Protein AF-A0A9E0PX87-F1 (afdb_monomer_lite)

pLDDT: mean 94.99, std 4.52, range [68.5, 98.62]

Radius of gyration: 16.4 Å; chains: 1; bounding box: 40×38×40 Å

Foldseek 3Di:
DAALVNLLVVLLVLLVCLLVVVDFLQRLLVVLLVLVPDDSNLLSNLVNQLQDPRDDDDSSLNSNLNSLVVVVVNSLVSLLLLLLVLLLQLVVCVVVVNVVSNVSSVSSNVRSLVSLLVNLDPVSLVVLV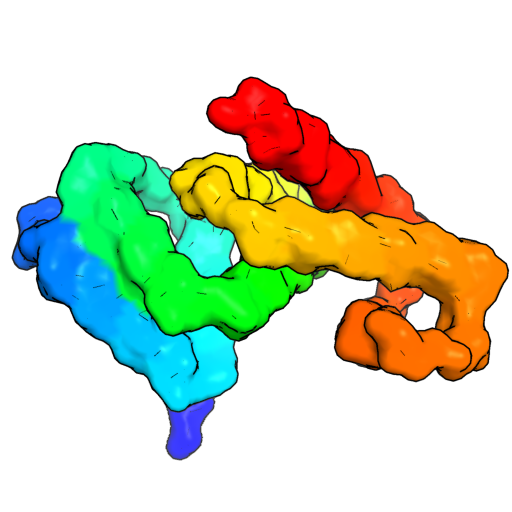LLLVLLVVCQVPLPDCDPSNNVNSCSCVVVVDDNVSSVRSNVSSVVSNVSSVVD

Structure (mmCIF, N/CA/C/O backbone):
data_AF-A0A9E0PX87-F1
#
_entry.id   AF-A0A9E0PX87-F1
#
loop_
_atom_site.group_PDB
_atom_site.id
_atom_site.type_symbol
_atom_site.label_atom_id
_atom_site.label_alt_id
_atom_site.label_comp_id
_atom_site.label_asym_id
_atom_site.label_entity_id
_atom_site.label_seq_id
_atom_site.pdbx_PDB_ins_code
_atom_site.Cartn_x
_atom_site.Cartn_y
_atom_site.Cartn_z
_atom_site.occupancy
_atom_site.B_iso_or_equiv
_atom_site.auth_seq_id
_atom_site.auth_comp_id
_atom_site.auth_asym_id
_atom_site.auth_atom_id
_atom_site.pdbx_PDB_model_num
ATOM 1 N N . MET A 1 1 ? 13.553 0.176 20.383 1.00 68.50 1 MET A N 1
ATOM 2 C CA . MET A 1 1 ? 13.206 0.405 18.966 1.00 68.50 1 MET A CA 1
ATOM 3 C C . MET A 1 1 ? 12.314 -0.745 18.543 1.00 68.50 1 MET A C 1
ATOM 5 O O . MET A 1 1 ? 12.717 -1.882 18.751 1.00 68.50 1 MET A O 1
ATOM 9 N N . GLN A 1 2 ? 11.100 -0.463 18.076 1.00 84.44 2 GLN A N 1
ATOM 10 C CA . GLN A 1 2 ? 10.171 -1.491 17.603 1.00 84.44 2 GLN A CA 1
ATOM 11 C C . GLN A 1 2 ? 10.703 -2.099 16.296 1.00 84.44 2 GLN A C 1
ATOM 13 O O . GLN A 1 2 ? 11.213 -1.361 15.453 1.00 84.44 2 GLN A O 1
ATOM 18 N N . SER A 1 3 ? 10.629 -3.422 16.129 1.00 94.00 3 SER A N 1
ATOM 19 C CA . SER A 1 3 ? 10.952 -4.069 14.851 1.00 94.00 3 SER A CA 1
ATOM 20 C C . SER A 1 3 ? 9.754 -4.056 13.901 1.00 94.00 3 SER A C 1
ATOM 22 O O . SER A 1 3 ? 8.605 -3.961 14.334 1.00 94.00 3 SER A O 1
ATOM 24 N N . ILE A 1 4 ? 10.001 -4.215 12.598 1.00 93.88 4 ILE A N 1
ATOM 25 C CA . ILE A 1 4 ? 8.906 -4.302 11.624 1.00 93.88 4 ILE A CA 1
ATOM 26 C C . ILE A 1 4 ? 8.009 -5.522 11.887 1.00 93.88 4 ILE A C 1
ATOM 28 O O . ILE A 1 4 ? 6.794 -5.425 11.772 1.00 93.88 4 ILE A O 1
ATOM 32 N N . GLN A 1 5 ? 8.577 -6.649 12.328 1.00 95.12 5 GLN A N 1
ATOM 33 C CA . GLN A 1 5 ? 7.810 -7.846 12.684 1.00 95.12 5 GLN A CA 1
ATOM 34 C C . GLN A 1 5 ? 6.915 -7.606 13.907 1.00 95.12 5 GLN A C 1
ATOM 36 O O . GLN A 1 5 ? 5.775 -8.066 13.934 1.00 95.12 5 GLN A O 1
ATOM 41 N N . GLN A 1 6 ? 7.406 -6.859 14.903 1.00 95.25 6 GLN A N 1
ATOM 42 C CA . GLN A 1 6 ? 6.597 -6.453 16.055 1.00 95.25 6 GLN A CA 1
ATOM 43 C C . GLN A 1 6 ? 5.448 -5.537 15.622 1.00 95.25 6 GLN A C 1
ATOM 45 O O . GLN A 1 6 ? 4.308 -5.781 16.009 1.00 95.25 6 GLN A O 1
ATOM 50 N N . ALA A 1 7 ? 5.725 -4.552 14.762 1.00 97.06 7 ALA A N 1
ATOM 51 C CA . ALA A 1 7 ? 4.711 -3.647 14.227 1.00 97.06 7 ALA A CA 1
ATOM 52 C C . ALA A 1 7 ? 3.621 -4.382 13.430 1.00 97.06 7 ALA A C 1
ATOM 54 O O . ALA A 1 7 ? 2.435 -4.109 13.615 1.00 97.06 7 ALA A O 1
ATOM 55 N N . ILE A 1 8 ? 3.997 -5.355 12.592 1.00 97.19 8 ILE A N 1
ATOM 56 C CA . ILE A 1 8 ? 3.041 -6.205 11.865 1.00 97.19 8 ILE A CA 1
ATOM 57 C C . ILE A 1 8 ? 2.190 -7.015 12.851 1.00 97.19 8 ILE A C 1
ATOM 59 O O . ILE A 1 8 ? 0.969 -7.036 12.731 1.00 97.19 8 ILE A O 1
ATOM 63 N N . SER A 1 9 ? 2.804 -7.641 13.860 1.00 96.81 9 SER A N 1
ATOM 64 C CA . SER A 1 9 ? 2.075 -8.454 14.844 1.00 96.81 9 SER A CA 1
ATOM 65 C C . SER A 1 9 ? 1.095 -7.635 15.695 1.00 96.81 9 SER A C 1
ATOM 67 O O . SER A 1 9 ? -0.006 -8.094 15.999 1.00 96.81 9 SER A O 1
ATOM 69 N N . GLU A 1 10 ? 1.467 -6.418 16.089 1.00 96.56 10 GLU A N 1
ATOM 70 C CA . GLU A 1 10 ? 0.561 -5.476 16.759 1.00 96.56 10 GLU A CA 1
ATOM 71 C C . GLU A 1 10 ? -0.590 -5.051 15.846 1.00 96.56 10 GLU A C 1
ATOM 73 O O . GLU A 1 10 ? -1.747 -5.080 16.260 1.00 96.56 10 GLU A O 1
ATOM 78 N N . SER A 1 11 ? -0.285 -4.754 14.586 1.00 97.69 11 SER A N 1
ATOM 79 C CA . SER A 1 11 ? -1.278 -4.357 13.588 1.00 97.69 11 SER A CA 1
ATOM 80 C C . SER A 1 11 ? -2.289 -5.463 13.294 1.00 97.69 11 SER A C 1
ATOM 82 O O . SER A 1 11 ? -3.485 -5.200 13.238 1.00 97.69 11 SER A O 1
ATOM 84 N N . MET A 1 12 ? -1.840 -6.716 13.183 1.00 97.38 12 MET A N 1
ATOM 85 C CA . MET A 1 12 ? -2.727 -7.872 13.011 1.00 97.38 12 MET A CA 1
ATOM 86 C C . MET A 1 12 ? -3.669 -8.058 14.205 1.00 97.38 12 MET A C 1
ATOM 88 O O . MET A 1 12 ? -4.838 -8.386 14.018 1.00 97.38 12 MET A O 1
ATOM 92 N N . ARG A 1 13 ? -3.197 -7.801 15.434 1.00 97.00 13 ARG A N 1
ATOM 93 C CA . ARG A 1 13 ? -4.053 -7.838 16.633 1.00 97.00 13 ARG A CA 1
ATOM 94 C C . ARG A 1 13 ? -5.107 -6.733 16.624 1.00 97.00 13 ARG A C 1
ATOM 96 O O . ARG A 1 13 ? -6.248 -6.991 17.008 1.00 97.00 13 ARG A O 1
ATOM 103 N N . LEU A 1 14 ? -4.744 -5.529 16.177 1.00 97.31 14 LEU A N 1
ATOM 104 C CA . LEU A 1 14 ? -5.710 -4.447 15.994 1.00 97.31 14 LEU A CA 1
ATOM 105 C C . LEU A 1 14 ? -6.759 -4.833 14.945 1.00 97.31 14 LEU A C 1
ATOM 107 O O . LEU A 1 14 ? -7.945 -4.780 15.245 1.00 97.31 14 LEU A O 1
ATOM 111 N N . ILE A 1 15 ? -6.337 -5.286 13.761 1.00 97.38 15 ILE A N 1
ATOM 112 C CA . ILE A 1 15 ? -7.245 -5.701 12.678 1.00 97.38 15 ILE A CA 1
ATOM 113 C C . ILE A 1 15 ? -8.228 -6.777 13.160 1.00 97.38 15 ILE A C 1
ATOM 115 O O . ILE A 1 15 ? -9.428 -6.637 12.940 1.00 97.38 15 ILE A O 1
ATOM 119 N N . ALA A 1 16 ? -7.750 -7.790 13.888 1.00 96.44 16 ALA A N 1
ATOM 120 C CA . ALA A 1 16 ? -8.610 -8.829 14.455 1.00 96.44 16 ALA A CA 1
ATOM 121 C C . ALA A 1 16 ? -9.622 -8.277 15.479 1.00 96.44 16 ALA A C 1
ATOM 123 O O . ALA A 1 16 ? -10.759 -8.737 15.538 1.00 96.44 16 ALA A O 1
ATOM 124 N N . SER A 1 17 ? -9.237 -7.271 16.272 1.00 96.69 17 SER A N 1
ATOM 125 C CA . SER A 1 17 ? -10.146 -6.614 17.229 1.00 96.69 17 SER A CA 1
ATOM 126 C C . SER A 1 17 ? -11.218 -5.777 16.519 1.00 96.69 17 SER A C 1
ATOM 128 O O . SER A 1 17 ? -12.373 -5.752 16.945 1.00 96.69 17 SER A O 1
ATOM 130 N N . ILE A 1 18 ? -10.852 -5.126 15.410 1.00 96.88 18 ILE A N 1
ATOM 131 C CA . ILE A 1 18 ? -11.795 -4.403 14.549 1.00 96.88 18 ILE A CA 1
ATOM 132 C C . ILE A 1 18 ? -12.799 -5.386 13.929 1.00 96.88 18 ILE A C 1
ATOM 134 O O . ILE A 1 18 ? -14.004 -5.157 13.993 1.00 96.88 18 ILE A O 1
ATOM 138 N N . GLU A 1 19 ? -12.312 -6.497 13.369 1.00 95.69 19 GLU A N 1
ATOM 139 C CA . GLU A 1 19 ? -13.139 -7.543 12.752 1.00 95.69 19 GLU A CA 1
ATOM 140 C C . GLU A 1 19 ? -14.098 -8.203 13.751 1.00 95.69 19 GLU A C 1
ATOM 142 O O . GLU A 1 19 ? -15.256 -8.460 13.426 1.00 95.69 19 GLU A O 1
ATOM 147 N N . ALA A 1 20 ? -13.650 -8.412 14.991 1.00 95.62 20 ALA A N 1
ATOM 148 C CA . ALA A 1 20 ? -14.476 -8.955 16.064 1.00 95.62 20 ALA A CA 1
ATOM 149 C C . ALA A 1 20 ? -15.613 -8.011 16.508 1.00 95.62 20 ALA A C 1
ATOM 151 O O . ALA A 1 20 ? -16.441 -8.402 17.333 1.00 95.62 20 ALA A O 1
ATOM 152 N N . GLY A 1 21 ? -15.660 -6.774 15.999 1.00 94.62 21 GLY A N 1
ATOM 153 C CA . GLY A 1 21 ? -16.701 -5.799 16.326 1.00 94.62 21 GLY A CA 1
ATOM 154 C C . GLY A 1 21 ? -16.635 -5.303 17.770 1.00 94.62 21 GLY A C 1
ATOM 155 O O . GLY A 1 21 ? -17.633 -4.828 18.306 1.00 94.62 21 GLY A O 1
ATOM 156 N N . THR A 1 22 ? -15.476 -5.419 18.425 1.00 93.50 22 THR A N 1
ATOM 157 C CA . THR A 1 22 ? -15.304 -5.031 19.835 1.00 93.50 22 THR A CA 1
ATOM 158 C C . THR A 1 22 ? -14.955 -3.556 20.015 1.00 93.50 22 THR A C 1
ATOM 160 O O . THR A 1 22 ? -14.650 -3.138 21.128 1.00 93.50 22 THR A O 1
ATOM 163 N N . MET A 1 23 ? -14.933 -2.781 18.930 1.00 96.81 23 MET A N 1
ATOM 164 C CA . MET A 1 23 ? -14.474 -1.395 18.906 1.00 96.81 23 MET A CA 1
ATOM 165 C C . MET A 1 23 ? -15.503 -0.508 18.210 1.00 96.81 23 MET A C 1
ATOM 167 O O . MET A 1 23 ? -16.040 -0.864 17.163 1.00 96.81 23 MET A O 1
ATOM 171 N N . SER A 1 24 ? -15.745 0.669 18.777 1.00 97.81 24 SER A N 1
ATOM 172 C CA . SER A 1 24 ? -16.518 1.730 18.132 1.00 97.81 24 SER A CA 1
ATOM 173 C C . SER A 1 24 ? -15.724 2.393 17.005 1.00 97.81 24 SER A C 1
ATOM 175 O O . SER A 1 24 ? -14.491 2.403 17.027 1.00 97.81 24 SER A O 1
ATOM 177 N N . LYS A 1 25 ? -16.415 3.050 16.063 1.00 98.25 25 LYS A N 1
ATOM 178 C CA . LYS A 1 25 ? -15.777 3.858 15.006 1.00 98.25 25 LYS A CA 1
ATOM 179 C C . LYS A 1 25 ? -14.674 4.780 15.542 1.00 98.25 25 LYS A C 1
ATOM 181 O O . LYS A 1 25 ? -13.577 4.801 14.997 1.00 98.25 25 LYS A O 1
ATOM 186 N N . ALA A 1 26 ? -14.948 5.516 16.622 1.00 98.31 26 ALA A N 1
ATOM 187 C CA . ALA A 1 26 ? -14.005 6.479 17.193 1.00 98.31 26 ALA A CA 1
ATOM 188 C C . ALA A 1 26 ? -12.744 5.810 17.768 1.00 98.31 26 ALA A C 1
ATOM 190 O O . ALA A 1 26 ? -11.639 6.333 17.609 1.00 98.31 26 ALA A O 1
ATOM 191 N N . GLU A 1 27 ? -12.890 4.646 18.409 1.00 98.31 27 GLU A N 1
ATOM 192 C CA . GLU A 1 27 ? -11.750 3.864 18.900 1.00 98.31 27 GLU A CA 1
ATOM 193 C C . GLU A 1 27 ? -10.907 3.327 17.744 1.00 98.31 27 GLU A C 1
ATOM 195 O O . GLU A 1 27 ? -9.680 3.373 17.820 1.00 98.31 27 GLU A O 1
ATOM 200 N N . ILE A 1 28 ? -11.550 2.873 16.664 1.00 98.62 28 ILE A N 1
ATOM 201 C CA . ILE A 1 28 ? -10.870 2.402 15.453 1.00 98.62 28 ILE A CA 1
ATOM 202 C C . ILE A 1 28 ? -10.068 3.542 14.829 1.00 98.62 28 ILE A C 1
ATOM 204 O O . ILE A 1 28 ? -8.862 3.390 14.646 1.00 98.62 28 ILE A O 1
ATOM 208 N N . THR A 1 29 ? -10.700 4.692 14.575 1.00 98.62 29 THR A N 1
ATOM 209 C CA . THR A 1 29 ? -10.030 5.879 14.028 1.00 98.62 29 THR A CA 1
ATOM 210 C C . THR A 1 29 ? -8.814 6.253 14.873 1.00 98.62 29 THR A C 1
ATOM 212 O O . THR A 1 29 ? -7.719 6.406 14.343 1.00 98.62 29 THR A O 1
ATOM 215 N N . SER A 1 30 ? -8.982 6.339 16.196 1.00 98.31 30 SER A N 1
ATOM 216 C CA . SER A 1 30 ? -7.909 6.715 17.122 1.00 98.31 30 SER A CA 1
ATOM 217 C C . SER A 1 30 ? -6.733 5.729 17.097 1.00 98.31 30 SER A C 1
ATOM 219 O O . SER A 1 30 ? -5.579 6.144 16.969 1.00 98.31 30 SER A O 1
ATOM 221 N N . GLN A 1 31 ? -7.005 4.421 17.169 1.00 98.06 31 GLN A N 1
ATOM 222 C CA . GLN A 1 31 ? -5.945 3.408 17.178 1.00 98.06 31 GLN A CA 1
ATOM 223 C C . GLN A 1 31 ? -5.240 3.286 15.826 1.00 98.06 31 GLN A C 1
ATOM 225 O O . GLN A 1 31 ? -4.018 3.144 15.794 1.00 98.06 31 GLN A O 1
ATOM 230 N N . VAL A 1 32 ? -5.973 3.401 14.713 1.00 98.00 32 VAL A N 1
ATOM 231 C CA . VAL A 1 32 ? -5.372 3.452 13.374 1.00 98.00 32 VAL A CA 1
ATOM 232 C C . VAL A 1 32 ? -4.460 4.670 13.260 1.00 98.00 32 VAL A C 1
ATOM 234 O O . VAL A 1 32 ? -3.291 4.501 12.925 1.00 98.00 32 VAL A O 1
ATOM 237 N N . SER A 1 33 ? -4.926 5.870 13.618 1.00 97.56 33 SER A N 1
ATOM 238 C CA . SER A 1 33 ? -4.104 7.089 13.586 1.00 97.56 33 SER A CA 1
ATOM 239 C C . SER A 1 33 ? -2.847 6.972 14.454 1.00 97.56 33 SER A C 1
ATOM 241 O O . SER A 1 33 ? -1.755 7.379 14.052 1.00 97.56 33 SER A O 1
ATOM 243 N N . GLN A 1 34 ? -2.940 6.326 15.621 1.00 96.69 34 GLN A N 1
ATOM 244 C CA . GLN A 1 34 ? -1.780 6.101 16.484 1.00 96.69 34 GLN A CA 1
ATOM 245 C C . GLN A 1 34 ? -0.687 5.251 15.811 1.00 96.69 34 GLN A C 1
ATOM 247 O O . GLN A 1 34 ? 0.503 5.496 16.044 1.00 96.69 34 GLN A O 1
ATOM 252 N N . LEU A 1 35 ? -1.045 4.305 14.937 1.00 96.88 35 LEU A N 1
ATOM 253 C CA . LEU A 1 35 ? -0.072 3.514 14.174 1.00 96.88 35 LEU A CA 1
ATOM 254 C C . LEU A 1 35 ? 0.701 4.352 13.148 1.00 96.88 35 LEU A C 1
ATOM 256 O O . LEU A 1 35 ? 1.786 3.946 12.743 1.00 96.88 35 LEU A O 1
ATOM 260 N N . PHE A 1 36 ? 0.229 5.544 12.788 1.00 96.06 36 PHE A N 1
ATOM 261 C CA . PHE A 1 36 ? 0.952 6.482 11.924 1.00 96.06 36 PHE A CA 1
ATOM 262 C C . PHE A 1 36 ? 1.835 7.475 12.693 1.00 96.06 36 PHE A C 1
ATOM 264 O O . PHE A 1 36 ? 2.462 8.341 12.087 1.00 96.06 36 PHE A O 1
ATOM 271 N N . SER A 1 37 ? 1.957 7.330 14.019 1.00 90.94 37 SER A N 1
ATOM 272 C CA . SER A 1 37 ? 2.850 8.161 14.844 1.00 90.94 37 SER A CA 1
ATOM 273 C C . SER A 1 37 ? 4.340 7.986 14.523 1.00 90.94 37 SER A C 1
ATOM 275 O O . SER A 1 37 ? 5.146 8.856 14.856 1.00 90.94 37 SER A O 1
ATOM 277 N N . ASN A 1 38 ? 4.728 6.875 13.889 1.00 92.38 38 ASN A N 1
ATOM 278 C CA . ASN A 1 38 ? 6.082 6.656 13.392 1.00 92.38 38 ASN A CA 1
ATOM 279 C C . ASN A 1 38 ? 6.102 5.758 12.142 1.00 92.38 38 ASN A C 1
ATOM 281 O O . ASN A 1 38 ? 5.157 5.024 11.855 1.00 92.38 38 ASN A O 1
ATOM 285 N N . GLU A 1 39 ? 7.213 5.804 11.404 1.00 93.56 39 GLU A N 1
ATOM 286 C CA . GLU A 1 39 ? 7.353 5.117 10.115 1.00 93.56 39 GLU A CA 1
ATOM 287 C C . GLU A 1 39 ? 7.288 3.584 10.234 1.00 93.56 39 GLU A C 1
ATOM 289 O O . GLU A 1 39 ? 6.716 2.919 9.369 1.00 93.56 39 GLU A O 1
ATOM 294 N N . VAL A 1 40 ? 7.859 3.003 11.296 1.00 96.19 40 VAL A N 1
ATOM 295 C CA . VAL A 1 40 ? 7.919 1.540 11.461 1.00 96.19 40 VAL A CA 1
ATOM 296 C C . VAL A 1 40 ? 6.528 0.973 11.721 1.00 96.19 40 VAL A C 1
ATOM 298 O O . VAL A 1 40 ? 6.146 -0.007 11.078 1.00 96.19 40 VAL A O 1
ATOM 301 N N . SER A 1 41 ? 5.758 1.598 12.614 1.00 96.94 41 SER A N 1
ATOM 302 C CA . SER A 1 41 ? 4.382 1.184 12.894 1.00 96.94 41 SER A CA 1
ATOM 303 C C . SER A 1 41 ? 3.469 1.398 11.690 1.00 96.94 41 SER A C 1
ATOM 305 O O . SER A 1 41 ? 2.706 0.494 11.359 1.00 96.94 41 SER A O 1
ATOM 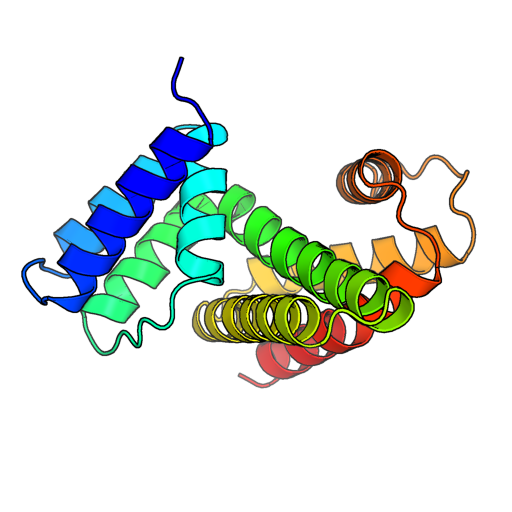307 N N . ALA A 1 42 ? 3.616 2.515 10.967 1.00 97.56 42 ALA A N 1
ATOM 308 C CA . ALA A 1 42 ? 2.824 2.791 9.769 1.00 97.56 42 ALA A CA 1
ATOM 309 C C . ALA A 1 42 ? 3.063 1.719 8.698 1.00 97.56 42 ALA A C 1
ATOM 311 O O . ALA A 1 42 ? 2.126 1.126 8.169 1.00 97.56 42 ALA A O 1
ATOM 312 N N . ARG A 1 43 ? 4.332 1.397 8.423 1.00 96.88 43 ARG A N 1
ATOM 313 C CA . ARG A 1 43 ? 4.702 0.329 7.484 1.00 96.88 43 ARG A CA 1
ATOM 314 C C . ARG A 1 43 ? 4.178 -1.034 7.923 1.00 96.88 43 ARG A C 1
ATOM 316 O O . ARG A 1 43 ? 3.673 -1.779 7.089 1.00 96.88 43 ARG A O 1
ATOM 323 N N . GLY A 1 44 ? 4.290 -1.355 9.212 1.00 97.56 44 GLY A N 1
ATOM 324 C CA . GLY A 1 44 ? 3.773 -2.608 9.758 1.00 97.56 44 GLY A CA 1
ATOM 325 C C . GLY A 1 44 ? 2.259 -2.728 9.603 1.00 97.56 44 GLY A C 1
ATOM 326 O O . GLY A 1 44 ? 1.772 -3.783 9.201 1.00 97.56 44 GLY A O 1
ATOM 327 N N . PHE A 1 45 ? 1.533 -1.632 9.830 1.00 98.12 45 PHE A N 1
ATOM 328 C CA . PHE A 1 45 ? 0.087 -1.578 9.648 1.00 98.12 45 PHE A CA 1
ATOM 329 C C . PHE A 1 45 ? -0.322 -1.771 8.195 1.00 98.12 45 PHE A C 1
ATOM 331 O O . PHE A 1 45 ? -1.161 -2.617 7.906 1.00 98.12 45 PHE A O 1
ATOM 338 N N . MET A 1 46 ? 0.317 -1.057 7.269 1.00 97.75 46 MET A N 1
ATOM 339 C CA . MET A 1 46 ? -0.003 -1.168 5.844 1.00 97.75 46 MET A CA 1
ATOM 340 C C . MET A 1 46 ? 0.342 -2.544 5.274 1.00 97.75 46 MET A C 1
ATOM 342 O O . MET A 1 46 ? -0.374 -3.038 4.406 1.00 97.75 46 MET A O 1
ATOM 346 N N . ALA A 1 47 ? 1.402 -3.185 5.777 1.00 96.88 47 ALA A N 1
ATOM 347 C CA . ALA A 1 47 ? 1.718 -4.568 5.438 1.00 96.88 47 ALA A CA 1
ATOM 348 C C . ALA A 1 47 ? 0.645 -5.531 5.970 1.00 96.88 47 ALA A C 1
ATOM 350 O O . ALA A 1 47 ? 0.110 -6.317 5.196 1.00 96.88 47 ALA A O 1
ATOM 351 N N . ALA A 1 48 ? 0.283 -5.433 7.255 1.00 97.62 48 ALA A N 1
ATOM 352 C CA . ALA A 1 48 ? -0.736 -6.290 7.865 1.00 97.62 48 ALA A CA 1
ATOM 353 C C . ALA A 1 48 ? -2.116 -6.126 7.207 1.00 97.62 48 ALA A C 1
ATOM 355 O O . ALA A 1 48 ? -2.795 -7.110 6.935 1.00 97.62 48 ALA A O 1
ATOM 356 N N . LEU A 1 49 ? -2.522 -4.888 6.920 1.00 97.25 49 LEU A N 1
ATOM 357 C CA . LEU A 1 49 ? -3.796 -4.588 6.273 1.00 97.25 49 LEU A CA 1
ATOM 358 C C . LEU A 1 49 ? -3.832 -5.071 4.816 1.00 97.25 49 LEU A C 1
ATOM 360 O O . LEU A 1 49 ? -4.870 -5.543 4.352 1.00 97.25 49 LEU A O 1
ATOM 364 N N . GLY A 1 50 ? -2.707 -4.955 4.102 1.00 96.81 50 GLY A N 1
ATOM 365 C CA . GLY A 1 50 ? -2.572 -5.417 2.721 1.00 96.81 50 GLY A CA 1
ATOM 366 C C . GLY A 1 50 ? -2.595 -6.939 2.587 1.00 96.81 50 GLY A C 1
ATOM 367 O O . GLY A 1 50 ? -3.118 -7.439 1.599 1.00 96.81 50 GLY A O 1
ATOM 368 N N . THR A 1 51 ? -2.067 -7.674 3.570 1.00 95.94 51 THR A N 1
ATOM 369 C CA . THR A 1 51 ? -2.051 -9.146 3.551 1.00 95.94 51 THR A CA 1
ATOM 370 C C . THR A 1 51 ? -3.279 -9.789 4.192 1.00 95.94 51 THR A C 1
ATOM 372 O O . THR A 1 51 ? -3.505 -10.974 3.982 1.00 95.94 51 THR A O 1
ATOM 375 N N . SER A 1 52 ? -4.065 -9.047 4.976 1.00 94.06 52 SER A N 1
ATOM 376 C CA . SER A 1 52 ? -5.260 -9.581 5.638 1.00 94.06 52 SER A CA 1
ATOM 377 C C . SER A 1 52 ? -6.433 -9.815 4.680 1.00 94.06 52 SER A C 1
ATOM 379 O O . SER A 1 52 ? -6.704 -8.978 3.819 1.00 94.06 52 SER A O 1
ATOM 381 N N . ASP A 1 53 ? -7.209 -10.870 4.938 1.00 91.31 53 ASP A N 1
ATOM 382 C CA . ASP A 1 53 ? -8.474 -11.175 4.244 1.00 91.31 53 ASP A CA 1
ATOM 383 C C . ASP A 1 53 ? -9.695 -10.464 4.862 1.00 91.31 53 ASP A C 1
ATOM 385 O O . ASP A 1 53 ? -10.842 -10.750 4.520 1.00 91.31 53 ASP A O 1
ATOM 389 N N . VAL A 1 54 ? -9.468 -9.535 5.798 1.00 92.00 54 VAL A N 1
ATOM 390 C CA . VAL A 1 54 ? -10.538 -8.903 6.579 1.00 92.00 54 VAL A CA 1
ATOM 391 C C . VAL A 1 54 ? -11.505 -8.133 5.676 1.00 92.00 54 VAL A C 1
ATOM 393 O O . VAL A 1 54 ? -11.102 -7.300 4.860 1.00 92.00 54 VAL A O 1
ATOM 396 N N . VAL A 1 55 ? -12.809 -8.330 5.846 1.00 90.75 55 VAL A N 1
ATOM 397 C CA . VAL A 1 55 ? -13.831 -7.552 5.128 1.00 90.75 55 VAL A CA 1
ATOM 398 C C . VAL A 1 55 ? -14.586 -6.693 6.131 1.00 90.75 55 VAL A C 1
ATOM 400 O O . VAL A 1 55 ? -15.485 -7.160 6.824 1.00 90.75 55 VAL A O 1
ATOM 403 N N . LEU A 1 56 ? -14.207 -5.417 6.214 1.00 93.88 56 LEU A N 1
ATOM 404 C CA . LEU A 1 56 ? -14.855 -4.454 7.100 1.00 93.88 56 LEU A CA 1
ATOM 405 C C . LEU A 1 56 ? -16.029 -3.775 6.394 1.00 93.88 56 LEU A C 1
ATOM 407 O O . LEU A 1 56 ? -15.986 -3.505 5.196 1.00 93.88 56 LEU A O 1
ATOM 411 N N . SER A 1 57 ? -17.073 -3.455 7.155 1.00 94.62 57 SER A N 1
ATOM 412 C CA . SER A 1 57 ? -18.238 -2.716 6.663 1.00 94.62 57 SER A CA 1
ATOM 413 C C . SER A 1 57 ? -18.792 -1.777 7.739 1.00 94.62 57 SER A C 1
ATOM 415 O O . SER A 1 57 ? -18.398 -1.857 8.905 1.00 94.62 57 SER A O 1
ATOM 417 N N . GLY A 1 58 ? -19.672 -0.855 7.337 1.00 96.12 58 GLY A N 1
ATOM 418 C CA . GLY A 1 58 ? -20.302 0.114 8.237 1.00 96.12 58 GLY A CA 1
ATOM 419 C C . GLY A 1 58 ? -19.288 0.942 9.031 1.00 96.12 58 GLY A C 1
ATOM 420 O O . GLY A 1 58 ? -18.254 1.354 8.503 1.00 96.12 58 GLY A O 1
ATOM 421 N N . GLU A 1 59 ? -19.573 1.137 10.318 1.00 96.75 59 GLU A N 1
ATOM 422 C CA . GLU A 1 59 ? -18.750 1.933 11.235 1.00 96.75 59 GLU A CA 1
ATOM 423 C C . GLU A 1 59 ? -17.293 1.464 11.328 1.00 96.75 59 GLU A C 1
ATOM 425 O O . GLU A 1 59 ? -16.392 2.295 11.459 1.00 96.75 59 GLU A O 1
ATOM 430 N N . ALA A 1 60 ? -17.045 0.155 11.217 1.00 97.62 60 ALA A N 1
ATOM 431 C CA . ALA A 1 60 ? -15.693 -0.386 11.290 1.00 97.62 60 ALA A CA 1
ATOM 432 C C . ALA A 1 60 ? -14.842 0.047 10.091 1.00 97.62 60 ALA A C 1
ATOM 434 O O . ALA A 1 60 ? -13.697 0.476 10.249 1.00 97.62 60 ALA A O 1
ATOM 435 N N . ASN A 1 61 ? -15.424 -0.019 8.891 1.00 97.62 61 ASN A N 1
ATOM 436 C CA . ASN A 1 61 ? -14.755 0.438 7.679 1.00 97.62 61 ASN A CA 1
ATOM 437 C C . ASN A 1 61 ? -14.584 1.960 7.675 1.00 97.62 61 ASN A C 1
ATOM 439 O O . ASN A 1 61 ? -13.517 2.465 7.344 1.00 97.62 61 ASN A O 1
ATOM 443 N N . GLU A 1 62 ? -15.610 2.704 8.094 1.00 98.00 62 GLU A N 1
ATOM 444 C CA . GLU A 1 62 ? -15.518 4.161 8.189 1.00 98.00 62 GLU A CA 1
ATOM 445 C C . GLU A 1 62 ? -14.416 4.615 9.149 1.00 98.00 62 GLU A C 1
ATOM 447 O O . GLU A 1 62 ? -13.669 5.529 8.808 1.00 98.00 62 GLU A O 1
ATOM 452 N N . GLY A 1 63 ? -14.290 3.971 10.315 1.00 98.38 63 GLY A N 1
ATOM 453 C CA . GLY A 1 63 ? -13.245 4.293 11.286 1.00 98.38 63 GLY A CA 1
ATOM 454 C C . GLY A 1 63 ? -11.841 4.010 10.750 1.00 98.38 63 GLY A C 1
ATOM 455 O O . GLY A 1 63 ? -10.940 4.836 10.893 1.00 98.38 63 GLY A O 1
ATOM 456 N N . LEU A 1 64 ? -11.662 2.879 10.054 1.00 98.19 64 LEU A N 1
ATOM 457 C CA . LEU A 1 64 ? -10.405 2.559 9.373 1.00 98.19 64 LEU A CA 1
ATOM 458 C C . LEU A 1 64 ? -10.040 3.642 8.347 1.00 98.19 64 LEU A C 1
ATOM 460 O O . LEU A 1 64 ? -8.928 4.171 8.373 1.00 98.19 64 LEU A O 1
ATOM 464 N N . LEU A 1 65 ? -10.971 3.976 7.450 1.00 98.06 65 LEU A N 1
ATOM 465 C CA . LEU A 1 65 ? -10.736 4.953 6.387 1.00 98.06 65 LEU A CA 1
ATOM 466 C C . LEU A 1 65 ? -10.482 6.354 6.953 1.00 98.06 65 LEU A C 1
ATOM 468 O O . LEU A 1 65 ? -9.606 7.057 6.462 1.00 98.06 65 LEU A O 1
ATOM 472 N N . GLU A 1 66 ? -11.206 6.769 7.993 1.00 98.31 66 GLU A N 1
ATOM 473 C CA . GLU A 1 66 ? -10.994 8.062 8.649 1.00 98.31 66 GLU A CA 1
ATOM 474 C C . GLU A 1 66 ? -9.612 8.154 9.309 1.00 98.31 66 GLU A C 1
ATOM 476 O O . GLU A 1 66 ? -8.932 9.166 9.140 1.00 98.31 66 GLU A O 1
ATOM 481 N N . GLY A 1 67 ? -9.153 7.087 9.973 1.00 97.81 67 GLY A N 1
ATOM 482 C CA . GLY A 1 67 ? -7.801 7.033 10.535 1.00 97.81 67 GLY A CA 1
ATOM 483 C C . GLY A 1 67 ? -6.715 7.170 9.462 1.00 97.81 67 GLY A C 1
ATOM 484 O O . GLY A 1 67 ? -5.754 7.916 9.635 1.00 97.81 67 GLY A O 1
ATOM 485 N N . LEU A 1 68 ? -6.896 6.529 8.302 1.00 98.06 68 LEU A N 1
ATOM 486 C CA . LEU A 1 68 ? -5.990 6.691 7.159 1.00 98.06 68 LEU A CA 1
ATOM 487 C C . LEU A 1 68 ? -6.008 8.123 6.597 1.00 98.06 68 LEU A C 1
ATOM 489 O O . LEU A 1 68 ? -4.943 8.684 6.333 1.00 98.06 68 LEU A O 1
ATOM 493 N N . ARG A 1 69 ? -7.191 8.739 6.449 1.00 97.38 69 ARG A N 1
ATOM 494 C CA . ARG A 1 69 ? -7.333 10.120 5.939 1.00 97.38 69 ARG A CA 1
ATOM 495 C C . ARG A 1 69 ? -6.637 11.149 6.832 1.00 97.38 69 ARG A C 1
ATOM 497 O O . ARG A 1 69 ? -6.041 12.093 6.319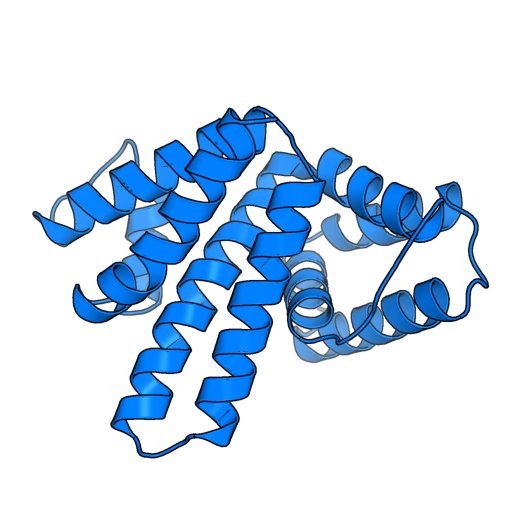 1.00 97.38 69 ARG A O 1
ATOM 504 N N . GLN A 1 70 ? -6.638 10.956 8.154 1.00 97.00 70 GLN A N 1
ATOM 505 C CA . GLN A 1 70 ? -5.916 11.835 9.091 1.00 97.00 70 GLN A CA 1
ATOM 506 C C . GLN A 1 70 ? -4.397 11.855 8.853 1.00 97.00 70 GLN A C 1
ATOM 508 O O . GLN A 1 70 ? -3.722 12.807 9.244 1.00 97.00 70 GLN A O 1
ATOM 513 N N . HIS A 1 71 ? -3.867 10.840 8.167 1.00 96.94 71 HIS A N 1
ATOM 514 C CA . HIS A 1 71 ? -2.453 10.689 7.840 1.00 96.94 71 HIS A CA 1
ATOM 515 C C . HIS A 1 71 ? -2.221 10.549 6.328 1.00 96.94 71 HIS A C 1
ATOM 517 O O . HIS A 1 71 ? -1.298 9.847 5.912 1.00 96.94 71 HIS A O 1
ATOM 523 N N . GLN A 1 72 ? -3.038 11.235 5.514 1.00 95.69 72 GLN A N 1
ATOM 524 C CA . GLN A 1 72 ? -3.078 11.111 4.049 1.00 95.69 72 GLN A CA 1
ATOM 525 C C . GLN A 1 72 ? -1.698 11.079 3.372 1.00 95.69 72 GLN A C 1
ATOM 527 O O . GLN A 1 72 ? -1.462 10.223 2.528 1.00 95.69 72 GLN A O 1
ATOM 532 N N . GLU A 1 73 ? -0.753 11.937 3.769 1.00 93.69 73 GLU A N 1
ATOM 533 C CA . GLU A 1 73 ? 0.574 12.001 3.141 1.00 93.69 73 GLU A CA 1
ATOM 534 C C . GLU A 1 73 ? 1.327 10.669 3.261 1.00 93.69 73 GLU A C 1
ATOM 536 O O . GLU A 1 73 ? 1.798 10.129 2.265 1.00 93.69 73 GLU A O 1
ATOM 541 N N . VAL A 1 74 ? 1.386 10.101 4.469 1.00 95.94 74 VAL A N 1
ATOM 542 C CA . VAL A 1 74 ? 2.111 8.851 4.737 1.00 95.94 74 VAL A CA 1
ATOM 543 C C . VAL A 1 74 ? 1.287 7.640 4.305 1.00 95.94 74 VAL A C 1
ATOM 545 O O . VAL A 1 74 ? 1.821 6.708 3.702 1.00 95.94 74 VAL A O 1
ATOM 548 N N . ALA A 1 75 ? -0.014 7.637 4.598 1.00 97.38 75 ALA A N 1
ATOM 549 C CA . ALA A 1 75 ? -0.901 6.526 4.281 1.00 97.38 75 ALA A CA 1
ATOM 550 C C . ALA A 1 75 ? -1.004 6.298 2.770 1.00 97.38 75 ALA A C 1
ATOM 552 O O . ALA A 1 75 ? -0.904 5.159 2.314 1.00 97.38 75 ALA A O 1
ATOM 553 N N . TYR A 1 76 ? -1.160 7.363 1.981 1.00 97.06 76 TYR A N 1
ATOM 554 C CA . TYR A 1 76 ? -1.380 7.237 0.539 1.00 97.06 76 TYR A CA 1
ATOM 555 C C . TYR A 1 76 ? -0.084 6.865 -0.178 1.00 97.06 76 TYR A C 1
ATOM 557 O O . TYR A 1 76 ? -0.096 6.000 -1.052 1.00 97.06 76 TYR A O 1
ATOM 565 N N . ASP A 1 77 ? 1.049 7.413 0.268 1.00 96.75 77 ASP A N 1
ATOM 566 C CA . ASP A 1 77 ? 2.373 6.976 -0.171 1.00 96.75 77 ASP A CA 1
ATOM 567 C C . ASP A 1 77 ? 2.572 5.471 0.055 1.00 96.75 77 ASP A C 1
ATOM 569 O O . ASP A 1 77 ? 3.006 4.760 -0.851 1.00 96.75 77 ASP A O 1
ATOM 573 N N . LEU A 1 78 ? 2.259 4.971 1.256 1.00 97.62 78 LEU A N 1
ATOM 574 C CA . LEU A 1 78 ? 2.414 3.553 1.582 1.00 97.62 78 LEU A CA 1
ATOM 575 C C . LEU A 1 78 ? 1.434 2.661 0.809 1.00 97.62 78 LEU A C 1
ATOM 577 O O . LEU A 1 78 ? 1.841 1.586 0.374 1.00 97.62 78 LEU A O 1
ATOM 581 N N . LEU A 1 79 ? 0.187 3.096 0.584 1.00 97.56 79 LEU A N 1
ATOM 582 C CA . LEU A 1 79 ? -0.764 2.366 -0.265 1.00 97.56 79 LEU A CA 1
ATOM 583 C C . LEU A 1 79 ? -0.215 2.187 -1.675 1.00 97.56 79 LEU A C 1
ATOM 585 O O . LEU A 1 79 ? -0.151 1.063 -2.170 1.00 97.56 79 LEU A O 1
ATOM 589 N N . VAL A 1 80 ? 0.203 3.280 -2.315 1.00 97.81 80 VAL A N 1
ATOM 590 C CA . VAL A 1 80 ? 0.665 3.221 -3.704 1.00 97.81 80 VAL A CA 1
ATOM 591 C C . VAL A 1 80 ? 1.989 2.460 -3.811 1.00 97.81 80 VAL A C 1
ATOM 593 O O . VAL A 1 80 ? 2.153 1.647 -4.721 1.00 97.81 80 VAL A O 1
ATOM 596 N N . LYS A 1 81 ? 2.900 2.619 -2.841 1.00 97.81 81 LYS A N 1
ATOM 597 C CA . LYS A 1 81 ? 4.125 1.805 -2.755 1.00 97.81 81 LYS A CA 1
ATOM 598 C C . LYS A 1 81 ? 3.807 0.318 -2.625 1.00 97.81 81 LYS A C 1
ATOM 600 O O . LYS A 1 81 ? 4.433 -0.472 -3.322 1.00 97.81 81 LYS A O 1
ATOM 605 N N . ASN A 1 82 ? 2.828 -0.064 -1.804 1.00 98.12 82 ASN A N 1
ATOM 606 C CA . ASN A 1 82 ? 2.429 -1.463 -1.660 1.00 98.12 82 ASN A CA 1
ATOM 607 C C . ASN A 1 82 ? 1.824 -2.027 -2.950 1.00 98.12 82 ASN A C 1
ATOM 609 O O . ASN A 1 82 ? 2.158 -3.156 -3.298 1.00 98.12 82 ASN A O 1
ATOM 613 N N . ILE A 1 83 ? 1.019 -1.255 -3.692 1.00 98.31 83 ILE A N 1
ATOM 614 C CA . ILE A 1 83 ? 0.513 -1.657 -5.020 1.00 98.31 83 ILE A CA 1
ATOM 615 C C . ILE A 1 83 ? 1.681 -1.946 -5.970 1.00 98.31 83 ILE A C 1
ATOM 617 O O . ILE A 1 83 ? 1.726 -3.003 -6.589 1.00 98.31 83 ILE A O 1
ATOM 621 N N . ILE A 1 84 ? 2.657 -1.036 -6.052 1.00 98.06 84 ILE A N 1
ATOM 622 C CA . ILE A 1 84 ? 3.817 -1.199 -6.939 1.00 98.06 84 ILE A CA 1
ATOM 623 C C . ILE A 1 84 ? 4.675 -2.388 -6.506 1.00 98.06 84 ILE A C 1
ATOM 625 O O . ILE A 1 84 ? 5.049 -3.213 -7.339 1.00 98.06 84 ILE A O 1
ATOM 629 N N . MET A 1 85 ? 4.973 -2.491 -5.210 1.00 97.12 85 MET A N 1
ATOM 630 C CA . MET A 1 85 ? 5.797 -3.558 -4.644 1.00 97.12 85 MET A CA 1
ATOM 631 C C . MET A 1 85 ? 5.205 -4.935 -4.898 1.00 97.12 85 MET A C 1
ATOM 633 O O . MET A 1 85 ? 5.921 -5.824 -5.349 1.00 97.12 85 MET A O 1
ATOM 637 N N . SER A 1 86 ? 3.919 -5.108 -4.604 1.00 98.12 86 SER A N 1
ATOM 638 C CA . SER A 1 86 ? 3.253 -6.403 -4.727 1.00 98.12 86 SER A CA 1
ATOM 639 C C . SER A 1 86 ? 3.048 -6.799 -6.191 1.00 98.12 86 SER A C 1
ATOM 641 O O . SER A 1 86 ? 3.418 -7.911 -6.555 1.00 98.12 86 SER A O 1
ATOM 643 N N . ALA A 1 87 ? 2.646 -5.877 -7.070 1.00 98.00 87 ALA A N 1
ATOM 644 C CA . ALA A 1 87 ? 2.578 -6.157 -8.508 1.00 98.00 87 ALA A CA 1
ATOM 645 C C . ALA A 1 87 ? 3.954 -6.531 -9.095 1.00 98.00 87 ALA A C 1
ATOM 647 O O . ALA A 1 87 ? 4.075 -7.451 -9.902 1.00 98.00 87 ALA A O 1
ATOM 648 N N . SER A 1 88 ? 5.020 -5.862 -8.645 1.00 96.88 88 SER A N 1
ATOM 649 C CA . SER A 1 88 ? 6.394 -6.187 -9.052 1.00 96.88 88 SER A CA 1
ATOM 650 C C . SER A 1 88 ? 6.858 -7.543 -8.508 1.00 96.88 88 SER A C 1
ATOM 652 O O . SER A 1 88 ? 7.558 -8.283 -9.198 1.00 96.88 88 SER A O 1
ATOM 654 N N . ALA A 1 89 ? 6.481 -7.885 -7.273 1.00 96.69 89 ALA A N 1
ATOM 655 C CA . ALA A 1 89 ? 6.804 -9.169 -6.658 1.00 96.69 89 ALA A CA 1
ATOM 656 C C . ALA A 1 89 ? 6.100 -10.331 -7.370 1.00 96.69 89 ALA A C 1
ATOM 658 O O . ALA A 1 89 ? 6.732 -11.360 -7.600 1.00 96.69 89 ALA A O 1
ATOM 659 N N . ALA A 1 90 ? 4.847 -10.147 -7.798 1.00 97.44 90 ALA A N 1
ATOM 660 C CA . ALA A 1 90 ? 4.103 -11.145 -8.561 1.00 97.44 90 ALA A CA 1
ATOM 661 C C . ALA A 1 90 ? 4.850 -11.570 -9.840 1.00 97.44 90 ALA A C 1
ATOM 663 O O . ALA A 1 90 ? 4.941 -12.764 -10.122 1.00 97.44 90 ALA A O 1
ATOM 664 N N . VAL A 1 91 ? 5.469 -10.622 -10.559 1.00 95.50 91 VAL A N 1
ATOM 665 C CA . VAL A 1 91 ? 6.319 -10.917 -11.731 1.00 95.50 91 VAL A CA 1
ATOM 666 C C . VAL A 1 91 ? 7.504 -11.799 -11.347 1.00 95.50 91 VAL A C 1
ATOM 668 O O . VAL A 1 91 ? 7.720 -12.841 -11.960 1.00 95.50 91 VAL A O 1
ATOM 671 N N . ASN A 1 92 ? 8.242 -11.421 -10.302 1.00 95.00 92 ASN A N 1
ATOM 672 C CA . ASN A 1 92 ? 9.405 -12.186 -9.855 1.00 95.00 92 ASN A CA 1
ATOM 673 C C . ASN A 1 92 ? 9.014 -13.601 -9.399 1.00 95.00 92 ASN A C 1
ATOM 675 O O . ASN A 1 92 ? 9.725 -14.562 -9.681 1.00 95.00 92 ASN A O 1
ATOM 679 N N . HIS A 1 93 ? 7.883 -13.758 -8.712 1.00 96.75 93 HIS A N 1
ATOM 680 C CA . HIS A 1 93 ? 7.386 -15.071 -8.305 1.00 96.75 93 HIS A CA 1
ATOM 681 C C . HIS A 1 93 ? 6.955 -15.918 -9.508 1.00 96.75 93 HIS A C 1
ATOM 683 O O . HIS A 1 93 ? 7.306 -17.096 -9.580 1.00 96.75 93 HIS A O 1
ATOM 689 N N . ALA A 1 94 ? 6.281 -15.321 -10.492 1.00 94.69 94 ALA A N 1
ATOM 690 C CA . ALA A 1 94 ? 5.909 -16.005 -11.727 1.00 94.69 94 ALA A CA 1
ATOM 691 C C . ALA A 1 94 ? 7.146 -16.516 -12.490 1.00 94.69 94 ALA A C 1
ATOM 693 O O . ALA A 1 94 ? 7.204 -17.688 -12.865 1.00 94.69 94 ALA A O 1
ATOM 694 N N . GLU A 1 95 ? 8.167 -15.670 -12.659 1.00 94.12 95 GLU A N 1
ATOM 695 C CA . GLU A 1 95 ? 9.424 -16.016 -13.341 1.00 94.12 95 GLU A CA 1
ATOM 696 C C . GLU A 1 95 ? 10.200 -17.135 -12.627 1.00 94.12 95 GLU A C 1
ATOM 698 O O . GLU A 1 95 ? 10.859 -17.949 -13.274 1.00 94.12 95 GLU A O 1
ATOM 703 N N . ASN A 1 96 ? 10.080 -17.217 -11.300 1.00 96.31 96 ASN A N 1
ATOM 704 C CA . ASN A 1 96 ? 10.735 -18.236 -10.480 1.00 96.31 96 ASN A CA 1
ATOM 705 C C . ASN A 1 96 ? 9.879 -19.495 -10.250 1.00 96.31 96 ASN A C 1
ATOM 707 O O . ASN A 1 96 ? 10.283 -20.371 -9.484 1.00 96.31 96 ASN A O 1
ATOM 711 N N . GLY A 1 97 ? 8.709 -19.612 -10.890 1.00 97.00 97 GLY A N 1
ATOM 712 C CA . GLY A 1 97 ? 7.832 -20.777 -10.743 1.00 97.00 97 GLY A CA 1
ATOM 713 C C . GLY A 1 97 ? 7.224 -20.908 -9.343 1.00 97.00 97 GLY A C 1
ATOM 714 O O . GLY A 1 97 ? 7.092 -22.017 -8.829 1.00 97.00 97 GLY A O 1
ATOM 715 N N . GLN A 1 98 ? 6.870 -19.778 -8.727 1.00 98.12 98 GLN A N 1
ATOM 716 C CA . GLN A 1 98 ? 6.339 -19.657 -7.367 1.00 98.12 98 GLN A CA 1
ATOM 717 C C . GLN A 1 98 ? 4.862 -19.211 -7.378 1.00 98.12 98 GLN A C 1
ATOM 719 O O . GLN A 1 98 ? 4.550 -18.087 -6.981 1.00 98.12 98 GLN A O 1
ATOM 724 N N . PRO A 1 99 ? 3.924 -20.061 -7.839 1.00 97.00 99 PRO A N 1
ATOM 725 C CA . PRO A 1 99 ? 2.533 -19.659 -8.069 1.00 97.00 99 PRO A CA 1
ATOM 726 C C . PRO A 1 99 ? 1.793 -19.248 -6.788 1.00 97.00 99 PRO A C 1
ATOM 728 O O . PRO A 1 99 ? 0.944 -18.364 -6.832 1.00 97.00 99 PRO A O 1
ATOM 731 N N . GLU A 1 100 ? 2.119 -19.850 -5.642 1.00 97.62 100 GLU A N 1
ATOM 732 C CA . GLU A 1 100 ? 1.513 -19.485 -4.354 1.00 97.62 100 GLU A CA 1
ATOM 733 C C . GLU A 1 100 ? 1.927 -18.069 -3.926 1.00 97.62 100 GLU A C 1
ATOM 735 O O . GLU A 1 100 ? 1.075 -17.240 -3.624 1.00 97.62 100 GLU A O 1
ATOM 740 N N . GLN A 1 101 ? 3.224 -17.750 -3.992 1.00 97.81 101 GLN A N 1
ATOM 741 C CA . GLN A 1 101 ? 3.729 -16.416 -3.643 1.00 97.81 101 GLN A CA 1
ATOM 742 C C . GLN A 1 101 ? 3.286 -15.344 -4.652 1.00 97.81 101 GLN A C 1
ATOM 744 O O . GLN A 1 101 ? 3.072 -14.182 -4.293 1.00 97.81 101 GLN A O 1
ATOM 749 N N . GLN A 1 102 ? 3.117 -15.729 -5.920 1.00 97.88 102 GLN A N 1
ATOM 750 C CA . GLN A 1 102 ? 2.495 -14.871 -6.923 1.00 97.88 102 GLN A CA 1
ATOM 751 C C . GLN A 1 102 ? 1.056 -14.527 -6.516 1.00 97.88 102 GLN A C 1
ATOM 753 O O . GLN A 1 102 ? 0.713 -13.349 -6.465 1.00 97.88 102 GLN A O 1
ATOM 758 N N . ALA A 1 103 ? 0.240 -15.526 -6.166 1.00 97.50 103 ALA A N 1
ATOM 759 C CA . ALA A 1 103 ? -1.147 -15.309 -5.757 1.00 97.50 103 ALA A CA 1
ATOM 760 C C . ALA A 1 103 ? -1.259 -14.434 -4.495 1.00 97.50 103 ALA A C 1
ATOM 762 O O . ALA A 1 103 ? -2.123 -13.561 -4.424 1.00 97.50 103 ALA A O 1
ATOM 763 N N . GLU A 1 104 ? -0.361 -14.611 -3.522 1.00 97.56 104 GLU A N 1
ATOM 764 C CA . GLU A 1 104 ? -0.272 -13.738 -2.343 1.00 97.56 104 GLU A CA 1
ATOM 765 C C . GLU A 1 104 ? 0.045 -12.284 -2.729 1.00 97.56 104 GLU A C 1
ATOM 767 O O . GLU A 1 104 ? -0.548 -11.344 -2.197 1.00 97.56 104 GLU A O 1
ATOM 772 N N . SER A 1 105 ? 0.940 -12.081 -3.697 1.00 98.19 105 SER A N 1
ATOM 773 C CA . SER A 1 105 ? 1.288 -10.750 -4.203 1.00 98.19 105 SER A CA 1
ATOM 774 C C . SER A 1 105 ? 0.128 -10.101 -4.971 1.00 98.19 105 SER A C 1
ATOM 776 O O . SER A 1 105 ? -0.170 -8.917 -4.782 1.00 98.19 105 SER A O 1
ATOM 778 N N . ASP A 1 106 ? -0.590 -10.876 -5.783 1.00 98.00 106 ASP A N 1
ATOM 779 C CA . ASP A 1 106 ? -1.786 -10.416 -6.495 1.00 98.00 106 ASP A CA 1
ATOM 780 C C . ASP A 1 106 ? -2.915 -10.041 -5.519 1.00 98.00 106 ASP A C 1
ATOM 782 O O . ASP A 1 106 ? -3.619 -9.039 -5.716 1.00 98.00 106 ASP A O 1
ATOM 786 N N . HIS A 1 107 ? -3.055 -10.801 -4.427 1.00 97.56 107 HIS A N 1
ATOM 787 C CA . HIS A 1 107 ? -3.987 -10.496 -3.346 1.00 97.56 107 HIS A CA 1
ATOM 788 C C . HIS A 1 107 ? -3.666 -9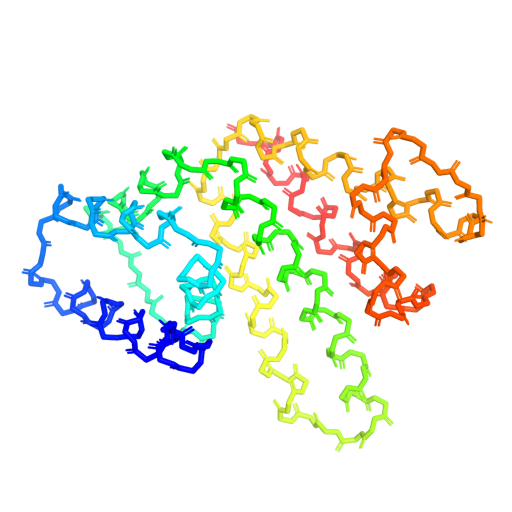.145 -2.698 1.00 97.56 107 HIS A C 1
ATOM 790 O O . HIS A 1 107 ? -4.537 -8.273 -2.649 1.00 97.56 107 HIS A O 1
ATOM 796 N N . VAL A 1 108 ? -2.411 -8.925 -2.286 1.00 98.31 108 VAL A N 1
ATOM 797 C CA . VAL A 1 108 ? -1.981 -7.650 -1.685 1.00 98.31 108 VAL A CA 1
ATOM 798 C C . VAL A 1 108 ? -2.220 -6.479 -2.641 1.00 98.31 108 VAL A C 1
ATOM 800 O O . VAL A 1 108 ? -2.759 -5.447 -2.231 1.00 98.31 108 VAL A O 1
ATOM 803 N N . THR A 1 109 ? -1.891 -6.650 -3.926 1.00 98.44 109 THR A N 1
ATOM 804 C CA . THR A 1 109 ? -2.118 -5.627 -4.960 1.00 98.44 109 THR A CA 1
ATOM 805 C C . THR A 1 109 ? -3.595 -5.237 -5.013 1.00 98.44 109 THR A C 1
ATOM 807 O O . THR A 1 109 ? -3.949 -4.059 -4.904 1.00 98.44 109 THR A O 1
ATOM 810 N N . SER A 1 110 ? -4.470 -6.237 -5.140 1.00 97.38 110 SER A N 1
ATOM 811 C CA . SER A 1 110 ? -5.920 -6.049 -5.236 1.00 97.38 110 SER A CA 1
ATOM 812 C C . SER A 1 110 ? -6.480 -5.398 -3.975 1.00 97.38 110 SER A C 1
ATOM 814 O O . SER A 1 110 ? -7.268 -4.454 -4.053 1.00 97.38 110 SER A O 1
ATOM 816 N N . ARG A 1 111 ? -6.018 -5.845 -2.806 1.00 97.31 111 ARG A N 1
ATOM 817 C CA . ARG A 1 111 ? -6.450 -5.333 -1.510 1.00 97.31 111 ARG A CA 1
ATOM 818 C C . ARG A 1 111 ? -6.105 -3.858 -1.331 1.00 97.31 111 ARG A C 1
ATOM 820 O O . ARG A 1 111 ? -6.977 -3.067 -0.967 1.00 97.31 111 ARG A O 1
ATOM 827 N N . CYS A 1 112 ? -4.866 -3.465 -1.624 1.00 97.81 112 CYS A N 1
ATOM 828 C CA . CYS A 1 112 ? -4.452 -2.065 -1.547 1.00 97.81 112 CYS A CA 1
ATOM 829 C C . CYS A 1 112 ? -5.220 -1.185 -2.543 1.00 97.81 112 CYS A C 1
ATOM 831 O O . CYS A 1 112 ? -5.609 -0.071 -2.191 1.00 97.81 112 CYS A O 1
ATOM 833 N N . VAL A 1 113 ? -5.499 -1.690 -3.750 1.00 97.50 113 VAL A N 1
ATOM 834 C CA . VAL A 1 113 ? -6.331 -0.997 -4.744 1.00 97.50 113 VAL A CA 1
ATOM 835 C C . VAL A 1 113 ? -7.762 -0.782 -4.236 1.00 97.50 113 VAL A C 1
ATOM 837 O O . VAL A 1 113 ? -8.303 0.308 -4.407 1.00 97.50 113 VAL A O 1
ATOM 840 N N . GLU A 1 114 ? -8.390 -1.773 -3.598 1.00 96.31 114 GLU A N 1
ATOM 841 C CA . GLU A 1 114 ? -9.745 -1.610 -3.051 1.00 96.31 114 GLU A CA 1
ATOM 842 C C . GLU A 1 114 ? -9.801 -0.620 -1.885 1.00 96.31 114 GLU A C 1
ATOM 844 O O . GLU A 1 114 ? -10.709 0.208 -1.832 1.00 96.31 114 GLU A O 1
ATOM 849 N N . ILE A 1 115 ? -8.818 -0.643 -0.981 1.00 96.94 115 ILE A N 1
ATOM 850 C CA . ILE A 1 115 ? -8.728 0.343 0.109 1.00 96.94 115 ILE A CA 1
ATOM 851 C C . ILE A 1 115 ? -8.558 1.754 -0.466 1.00 96.94 115 ILE A C 1
ATOM 853 O O . ILE A 1 115 ? -9.268 2.678 -0.071 1.00 96.94 115 ILE A O 1
ATOM 857 N N . ALA A 1 116 ? -7.658 1.912 -1.440 1.00 96.81 116 ALA A N 1
ATOM 858 C CA . ALA A 1 116 ? -7.407 3.181 -2.111 1.00 96.81 116 ALA A CA 1
ATOM 859 C C . ALA A 1 116 ? -8.677 3.751 -2.767 1.00 96.81 116 ALA A C 1
ATOM 861 O O . ALA A 1 116 ? -8.971 4.933 -2.612 1.00 96.81 116 ALA A O 1
ATOM 862 N N . LYS A 1 117 ? -9.487 2.917 -3.430 1.00 96.00 117 LYS A N 1
ATOM 863 C CA . LYS A 1 117 ? -10.777 3.356 -3.991 1.00 96.00 117 LYS A CA 1
ATOM 864 C C . LYS A 1 117 ? -11.755 3.828 -2.927 1.00 96.00 117 LYS A C 1
ATOM 866 O O . LYS A 1 117 ? -12.440 4.818 -3.140 1.00 96.00 117 LYS A O 1
ATOM 871 N N . GLN A 1 118 ? -11.843 3.117 -1.807 1.00 96.00 118 GLN A N 1
ATOM 872 C CA . GLN A 1 118 ? -12.786 3.449 -0.739 1.00 96.00 118 GLN A CA 1
ATOM 873 C C . GLN A 1 118 ? -12.427 4.748 -0.012 1.00 96.00 118 GLN A C 1
ATOM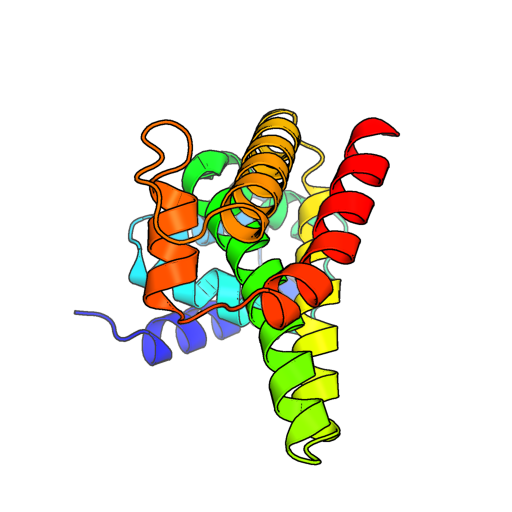 875 O O . GLN A 1 118 ? -13.311 5.419 0.523 1.00 96.00 118 GLN A O 1
ATOM 880 N N . LEU A 1 119 ? -11.145 5.125 -0.002 1.00 96.06 119 LEU A N 1
ATOM 881 C CA . LEU A 1 119 ? -10.724 6.417 0.534 1.00 96.06 119 LEU A CA 1
ATOM 882 C C . LEU A 1 119 ? -11.347 7.582 -0.236 1.00 96.06 119 LEU A C 1
ATOM 884 O O . LEU A 1 119 ? -11.716 8.560 0.416 1.00 96.06 119 LEU A O 1
ATOM 888 N N . ASN A 1 120 ? -11.511 7.438 -1.559 1.00 90.94 120 ASN A N 1
ATOM 889 C CA . ASN A 1 120 ? -12.098 8.424 -2.472 1.00 90.94 120 ASN A CA 1
ATOM 890 C C . ASN A 1 120 ? -11.712 9.870 -2.112 1.00 90.94 120 ASN A C 1
ATOM 892 O O . ASN A 1 120 ? -12.551 10.691 -1.741 1.00 90.94 120 ASN A O 1
ATOM 896 N N . ASP A 1 121 ? -10.408 10.140 -2.130 1.00 94.31 121 ASP A N 1
ATOM 897 C CA . ASP A 1 121 ? -9.832 11.393 -1.650 1.00 94.31 121 ASP A CA 1
ATOM 898 C C . ASP A 1 121 ? -9.098 12.123 -2.791 1.00 94.31 121 ASP A C 1
ATOM 900 O O . ASP A 1 121 ? -8.258 11.508 -3.461 1.00 94.31 121 ASP A O 1
ATOM 904 N N . PRO A 1 122 ? -9.349 13.428 -3.021 1.00 94.31 122 PRO A N 1
ATOM 905 C CA . PRO A 1 122 ? -8.636 14.204 -4.035 1.00 94.31 122 PRO A CA 1
ATOM 906 C C . PRO A 1 122 ? -7.109 14.186 -3.890 1.00 94.31 122 PRO A C 1
ATOM 908 O O . PRO A 1 122 ? -6.401 14.213 -4.899 1.00 94.31 122 PRO A O 1
ATOM 911 N N . SER A 1 123 ? -6.570 14.122 -2.668 1.00 95.44 123 SER A N 1
ATOM 912 C CA . SER A 1 123 ? -5.116 14.083 -2.477 1.00 95.44 123 SER A CA 1
ATOM 913 C C . SER A 1 123 ? -4.517 12.735 -2.895 1.00 95.44 123 SER A C 1
ATOM 915 O O . SER A 1 123 ? -3.376 12.688 -3.360 1.00 95.44 123 SER A O 1
ATOM 917 N N . LEU A 1 124 ? -5.304 11.652 -2.852 1.00 96.75 124 LEU A N 1
ATOM 918 C CA . LEU A 1 124 ? -4.918 10.358 -3.412 1.00 96.75 124 LEU A CA 1
ATOM 919 C C . LEU A 1 124 ? -4.898 10.390 -4.945 1.00 96.75 124 LEU A C 1
ATOM 921 O O . LEU A 1 124 ? -4.000 9.805 -5.543 1.00 96.75 124 LEU A O 1
ATOM 925 N N . ILE A 1 125 ? -5.827 11.105 -5.590 1.00 96.56 125 ILE A N 1
ATOM 926 C CA . ILE A 1 125 ? -5.807 11.302 -7.052 1.00 96.56 125 ILE A CA 1
ATOM 927 C C . ILE A 1 125 ? -4.497 11.974 -7.468 1.00 96.56 125 ILE A C 1
ATOM 929 O O . ILE A 1 125 ? -3.773 11.430 -8.300 1.00 96.56 125 ILE A O 1
ATOM 933 N N . ALA A 1 126 ? -4.157 13.102 -6.837 1.00 95.69 126 ALA A N 1
ATOM 934 C CA . ALA A 1 126 ? -2.918 13.824 -7.122 1.00 95.69 126 ALA A CA 1
ATOM 935 C C . ALA A 1 126 ? -1.674 12.944 -6.898 1.00 95.69 126 ALA A C 1
ATOM 937 O O . ALA A 1 126 ? -0.744 12.954 -7.703 1.00 95.69 126 ALA A O 1
ATOM 938 N N . LYS A 1 127 ? -1.679 12.129 -5.836 1.00 96.25 127 LYS A N 1
ATOM 939 C CA . LYS A 1 127 ? -0.611 11.169 -5.533 1.00 96.25 127 LYS A CA 1
ATOM 940 C C . LYS A 1 127 ? -0.462 10.096 -6.615 1.00 96.25 127 LYS A C 1
ATOM 942 O O . LYS A 1 127 ? 0.650 9.768 -7.016 1.00 96.25 127 LYS A O 1
ATOM 947 N N . VAL A 1 128 ? -1.573 9.544 -7.093 1.00 97.56 128 VAL A N 1
ATOM 948 C CA . VAL A 1 128 ? -1.577 8.529 -8.153 1.00 97.56 128 VAL A CA 1
ATOM 949 C C . VAL A 1 128 ? -1.113 9.129 -9.488 1.00 97.56 128 VAL A C 1
ATOM 951 O O . VAL A 1 128 ? -0.350 8.488 -10.207 1.00 97.56 128 VAL A O 1
ATOM 954 N N . GLU A 1 129 ? -1.502 10.366 -9.805 1.00 97.19 129 GLU A N 1
ATOM 955 C CA . GLU A 1 129 ? -1.003 11.096 -10.980 1.00 97.19 129 GLU A CA 1
ATOM 956 C C . GLU A 1 129 ? 0.508 11.349 -10.902 1.00 97.19 129 GLU A C 1
ATOM 958 O O . GLU A 1 129 ? 1.223 11.086 -11.870 1.00 97.19 129 GLU A O 1
ATOM 963 N N . GLU A 1 130 ? 1.002 11.792 -9.741 1.00 96.12 130 GLU A N 1
ATOM 964 C CA . GLU A 1 130 ? 2.431 11.989 -9.474 1.00 96.12 130 GLU A CA 1
ATOM 965 C C . GLU A 1 130 ? 3.227 10.697 -9.721 1.00 96.12 130 GLU A C 1
ATOM 967 O O . GLU A 1 130 ? 4.259 10.712 -10.392 1.00 96.12 130 GLU A O 1
ATOM 972 N N . VAL A 1 131 ? 2.724 9.567 -9.220 1.00 96.62 131 VAL A N 1
ATOM 973 C CA . VAL A 1 131 ? 3.348 8.247 -9.384 1.00 96.62 131 VAL A CA 1
ATOM 974 C C . VAL A 1 131 ? 3.362 7.806 -10.839 1.00 96.62 131 VAL A C 1
ATOM 976 O O . VAL A 1 131 ? 4.365 7.270 -11.299 1.00 96.62 131 VAL A O 1
ATOM 979 N N . LEU A 1 132 ? 2.270 8.007 -11.578 1.00 97.31 132 LEU A N 1
ATOM 980 C CA . LEU A 1 132 ? 2.208 7.629 -12.991 1.00 97.31 132 LEU A CA 1
ATOM 981 C C . LEU A 1 132 ? 3.176 8.449 -13.842 1.00 97.31 132 LEU A C 1
ATOM 983 O O . LEU A 1 132 ? 3.837 7.882 -14.713 1.00 97.31 132 LEU A O 1
ATOM 987 N N . ALA A 1 133 ? 3.298 9.749 -13.563 1.00 96.00 133 ALA A N 1
ATOM 988 C CA . ALA A 1 133 ? 4.308 10.596 -14.188 1.00 96.00 133 ALA A CA 1
ATOM 989 C C . ALA A 1 133 ? 5.725 10.109 -13.843 1.00 96.00 133 ALA A C 1
ATOM 991 O O . ALA A 1 133 ? 6.555 9.946 -14.736 1.00 96.00 133 ALA A O 1
ATOM 992 N N . ALA A 1 134 ? 5.983 9.772 -12.575 1.00 95.88 134 ALA A N 1
ATOM 993 C CA . ALA A 1 134 ? 7.268 9.226 -12.153 1.00 95.88 134 ALA A CA 1
ATOM 994 C C . ALA A 1 134 ? 7.598 7.888 -12.834 1.00 95.88 134 ALA A C 1
ATOM 996 O O . ALA A 1 134 ? 8.722 7.712 -13.290 1.00 95.88 134 ALA A O 1
ATOM 997 N N . ILE A 1 135 ? 6.635 6.962 -12.940 1.00 95.69 135 ILE A N 1
ATOM 998 C CA . ILE A 1 135 ? 6.802 5.694 -13.669 1.00 95.69 135 ILE A CA 1
ATOM 999 C C . ILE A 1 135 ? 7.163 5.976 -15.127 1.00 95.69 135 ILE A C 1
ATOM 1001 O O . ILE A 1 135 ? 8.131 5.416 -15.628 1.00 95.69 135 ILE A O 1
ATOM 1005 N N . HIS A 1 136 ? 6.416 6.858 -15.795 1.00 93.56 136 HIS A N 1
ATOM 1006 C CA . HIS A 1 136 ? 6.663 7.199 -17.193 1.00 93.56 136 HIS A CA 1
ATOM 1007 C C . HIS A 1 136 ? 8.075 7.757 -17.413 1.00 93.56 136 HIS A C 1
ATOM 1009 O O . HIS A 1 136 ? 8.795 7.253 -18.269 1.00 93.56 136 HIS A O 1
ATOM 1015 N N . HIS A 1 137 ? 8.495 8.735 -16.609 1.00 93.25 137 HIS A N 1
ATOM 1016 C CA . HIS A 1 137 ? 9.831 9.317 -16.729 1.00 93.25 137 HIS A CA 1
ATOM 1017 C C . HIS A 1 137 ? 10.943 8.327 -16.371 1.00 93.25 137 HIS A C 1
ATOM 1019 O O . HIS A 1 137 ? 11.995 8.328 -17.006 1.00 93.25 137 HIS A O 1
ATOM 1025 N N . PHE A 1 138 ? 10.716 7.460 -15.383 1.00 92.75 138 PHE A N 1
ATOM 1026 C CA . PHE A 1 138 ? 11.686 6.434 -15.013 1.00 92.75 138 PHE A CA 1
ATOM 1027 C C . PHE A 1 138 ? 11.840 5.368 -16.108 1.00 92.75 138 PHE A C 1
ATOM 1029 O O . PHE A 1 138 ? 12.935 4.860 -16.311 1.00 92.75 138 PHE A O 1
ATOM 1036 N N . GLU A 1 139 ? 10.772 5.038 -16.843 1.00 90.31 139 GLU A N 1
ATOM 1037 C CA . GLU A 1 139 ? 10.835 4.145 -18.010 1.00 90.31 139 GLU A CA 1
ATOM 1038 C C . GLU A 1 139 ? 11.636 4.754 -19.175 1.00 90.31 139 GLU A C 1
ATOM 1040 O O . GLU A 1 139 ? 12.315 4.019 -19.893 1.00 90.31 139 GLU A O 1
ATOM 1045 N N . GLU A 1 140 ? 11.566 6.075 -19.369 1.00 90.31 140 GLU A N 1
ATOM 1046 C CA . GLU A 1 140 ? 12.295 6.784 -20.429 1.00 90.31 140 GLU A CA 1
ATOM 1047 C C . GLU A 1 140 ? 13.786 6.936 -20.116 1.00 90.31 140 GLU A C 1
ATOM 1049 O O . GLU A 1 140 ? 14.632 6.633 -20.961 1.00 90.31 140 GLU A O 1
ATOM 1054 N N . ASP A 1 141 ? 14.114 7.398 -18.907 1.00 88.94 141 ASP A N 1
ATOM 1055 C CA . ASP A 1 141 ? 15.495 7.568 -18.463 1.00 88.94 141 ASP A CA 1
ATOM 1056 C C . ASP A 1 141 ? 15.649 7.326 -16.949 1.00 88.94 141 ASP A C 1
ATOM 1058 O O . ASP A 1 141 ? 15.597 8.265 -16.146 1.00 88.94 141 ASP A O 1
ATOM 1062 N N . PRO A 1 142 ? 15.931 6.073 -16.544 1.00 85.25 142 PRO A N 1
ATOM 1063 C CA . PRO A 1 142 ? 16.128 5.713 -15.142 1.00 85.25 142 PRO A CA 1
ATOM 1064 C C . PRO A 1 142 ? 17.316 6.417 -14.471 1.00 85.25 142 PRO A C 1
ATOM 1066 O O . PRO A 1 142 ? 17.432 6.374 -13.252 1.00 85.25 142 PRO A O 1
ATOM 1069 N N . LYS A 1 143 ? 18.256 6.987 -15.244 1.00 83.19 143 LYS A N 1
ATOM 1070 C CA . LYS A 1 143 ? 19.516 7.556 -14.725 1.00 83.19 143 LYS A CA 1
ATOM 1071 C C . LYS A 1 143 ? 19.463 9.070 -14.564 1.00 83.19 143 LYS A C 1
ATOM 1073 O O . LYS A 1 143 ? 20.400 9.657 -14.010 1.00 83.19 143 LYS A O 1
ATOM 1078 N N . THR A 1 144 ? 18.409 9.711 -15.058 1.00 83.75 144 THR A N 1
ATOM 1079 C CA . THR A 1 144 ? 18.239 11.153 -14.927 1.00 83.75 144 THR A CA 1
ATOM 1080 C C . THR A 1 144 ? 17.788 11.515 -13.516 1.00 83.75 144 THR A C 1
ATOM 1082 O O . THR A 1 144 ? 16.862 10.936 -12.952 1.00 83.75 144 THR A O 1
ATOM 1085 N N . LYS A 1 145 ? 18.445 12.523 -12.930 1.00 76.25 145 LYS A N 1
ATOM 1086 C CA . LYS A 1 145 ? 17.992 13.116 -11.669 1.00 76.25 145 LYS A CA 1
ATOM 1087 C C . LYS A 1 145 ? 16.703 13.886 -11.919 1.00 76.25 145 LYS A C 1
ATOM 1089 O O . LYS A 1 145 ? 16.704 14.842 -12.690 1.00 76.25 145 LYS A O 1
ATOM 1094 N N . HIS A 1 146 ? 15.633 13.486 -11.242 1.00 79.44 146 HIS A N 1
ATOM 1095 C CA . HIS A 1 146 ? 14.317 14.089 -11.408 1.00 79.44 146 HIS A CA 1
ATOM 1096 C C . HIS A 1 146 ? 13.863 14.785 -10.122 1.00 79.44 146 HIS A C 1
ATOM 1098 O O . HIS A 1 146 ? 13.224 14.169 -9.273 1.00 79.44 146 HIS A O 1
ATOM 1104 N N . ASP A 1 147 ? 14.150 16.081 -9.977 1.00 83.00 147 ASP A N 1
ATOM 1105 C CA . ASP A 1 147 ? 13.841 16.831 -8.746 1.00 83.00 147 ASP A CA 1
ATOM 1106 C C . ASP A 1 147 ? 12.338 16.799 -8.399 1.00 83.00 147 ASP A C 1
ATOM 1108 O O . ASP A 1 147 ? 11.971 16.628 -7.239 1.00 83.00 147 ASP A O 1
ATOM 1112 N N . THR A 1 148 ? 11.456 16.860 -9.405 1.00 85.00 148 THR A N 1
ATOM 1113 C CA . THR A 1 148 ? 9.990 16.816 -9.221 1.00 85.00 148 THR A CA 1
ATOM 1114 C C . THR A 1 148 ? 9.458 15.452 -8.766 1.00 85.00 148 THR A C 1
ATOM 1116 O O . THR A 1 148 ? 8.405 15.392 -8.143 1.00 85.00 148 THR A O 1
ATOM 1119 N N . HIS A 1 149 ? 10.168 14.355 -9.053 1.00 88.31 149 HIS A N 1
ATOM 1120 C CA . HIS A 1 149 ? 9.718 12.981 -8.768 1.00 88.31 149 HIS A CA 1
ATOM 1121 C C . HIS A 1 149 ? 10.731 12.212 -7.913 1.00 88.31 149 HIS A C 1
ATOM 1123 O O . HIS A 1 149 ? 10.720 10.980 -7.874 1.00 88.31 149 HIS A O 1
ATOM 1129 N N . ALA A 1 150 ? 11.608 12.933 -7.207 1.00 91.00 150 ALA A N 1
ATOM 1130 C CA . ALA A 1 150 ? 12.768 12.364 -6.531 1.00 91.00 150 ALA A CA 1
ATOM 1131 C C . ALA A 1 150 ? 12.388 11.275 -5.518 1.00 91.00 150 ALA A C 1
ATOM 1133 O O . ALA A 1 150 ? 13.085 10.272 -5.406 1.00 91.00 150 ALA A O 1
ATOM 1134 N N . ILE A 1 151 ? 11.265 11.429 -4.807 1.00 92.19 151 ILE A N 1
ATOM 1135 C CA . ILE A 1 151 ? 10.780 10.429 -3.840 1.00 92.19 151 ILE A CA 1
ATOM 1136 C C . ILE A 1 151 ? 10.496 9.087 -4.530 1.00 92.19 151 ILE A C 1
ATOM 1138 O O . ILE A 1 151 ? 10.879 8.038 -4.008 1.00 92.19 151 ILE A O 1
ATOM 1142 N N . TRP A 1 152 ? 9.859 9.117 -5.701 1.00 95.50 152 TRP A N 1
ATOM 1143 C CA . TRP A 1 152 ? 9.504 7.923 -6.468 1.00 95.50 152 TRP A CA 1
ATOM 1144 C C . TRP A 1 152 ? 10.707 7.316 -7.178 1.00 95.50 152 TRP A C 1
ATOM 1146 O O . TRP A 1 152 ? 10.893 6.108 -7.090 1.00 95.50 152 TRP A O 1
ATOM 1156 N N . PHE A 1 153 ? 11.578 8.137 -7.768 1.00 94.75 153 PHE A N 1
ATOM 1157 C CA . PHE A 1 153 ? 12.835 7.670 -8.363 1.00 94.75 153 PHE A CA 1
ATOM 1158 C C . PHE A 1 153 ? 13.716 6.979 -7.317 1.00 94.75 153 PHE A C 1
ATOM 1160 O O . PHE A 1 153 ? 14.084 5.822 -7.496 1.00 94.75 153 PHE A O 1
ATOM 1167 N N . ASN A 1 154 ? 13.946 7.624 -6.167 1.00 94.06 154 ASN A N 1
ATOM 1168 C CA . ASN A 1 154 ? 14.703 7.031 -5.062 1.00 94.06 154 ASN A CA 1
ATOM 1169 C C . ASN A 1 154 ? 14.070 5.720 -4.576 1.00 94.06 154 ASN A C 1
ATOM 1171 O O . ASN A 1 154 ? 14.774 4.796 -4.174 1.00 94.06 154 ASN A O 1
ATOM 1175 N N . PHE A 1 155 ? 12.737 5.634 -4.571 1.00 95.25 155 PHE A N 1
ATOM 1176 C CA . PHE A 1 155 ? 12.029 4.406 -4.231 1.00 95.25 155 PHE A CA 1
ATOM 1177 C C . PHE A 1 155 ? 12.276 3.312 -5.281 1.00 95.25 155 PHE A C 1
ATOM 1179 O O . PHE A 1 155 ? 12.678 2.215 -4.900 1.00 95.25 155 PHE A O 1
ATOM 1186 N N . PHE A 1 156 ? 12.121 3.598 -6.574 1.00 95.56 156 PHE A N 1
ATOM 1187 C CA . PHE A 1 156 ? 12.361 2.629 -7.647 1.00 95.56 156 PHE A CA 1
ATOM 1188 C C . PHE A 1 156 ? 13.811 2.130 -7.658 1.00 95.56 156 PHE A C 1
ATOM 1190 O O . PHE A 1 156 ? 14.043 0.922 -7.693 1.00 95.56 156 PHE A O 1
ATOM 1197 N N . GLU A 1 157 ? 14.782 3.036 -7.522 1.00 93.62 157 GLU A N 1
ATOM 1198 C CA . GLU A 1 157 ? 16.206 2.702 -7.434 1.00 93.62 157 GLU A CA 1
ATOM 1199 C C . GLU A 1 157 ? 16.522 1.850 -6.203 1.00 93.62 157 GLU A C 1
ATOM 1201 O O . GLU A 1 157 ? 17.193 0.823 -6.308 1.00 93.62 157 GLU A O 1
ATOM 1206 N N . ARG A 1 158 ? 16.004 2.237 -5.028 1.00 94.06 158 ARG A N 1
ATOM 1207 C CA . ARG A 1 158 ? 16.230 1.513 -3.768 1.00 94.06 158 ARG A CA 1
ATOM 1208 C C . ARG A 1 158 ? 15.767 0.059 -3.840 1.00 94.06 158 ARG A C 1
ATOM 1210 O O . ARG A 1 158 ? 16.369 -0.788 -3.182 1.00 94.06 158 ARG A O 1
ATOM 1217 N N . TRP A 1 159 ? 14.702 -0.215 -4.588 1.00 92.25 159 TRP A N 1
ATOM 1218 C CA . TRP A 1 159 ? 14.156 -1.561 -4.766 1.00 92.25 159 TRP A CA 1
ATOM 1219 C C . TRP A 1 159 ? 14.641 -2.259 -6.042 1.00 92.25 159 TRP A C 1
ATOM 1221 O O . TRP A 1 159 ? 14.248 -3.396 -6.287 1.00 92.25 159 TRP A O 1
ATOM 1231 N N . GLY A 1 160 ? 15.513 -1.619 -6.829 1.00 92.56 160 GLY A N 1
ATOM 1232 C CA . GLY A 1 160 ? 16.063 -2.195 -8.055 1.00 92.56 160 GLY A CA 1
ATOM 1233 C C . GLY A 1 160 ? 15.010 -2.424 -9.140 1.00 92.56 160 GLY A C 1
ATOM 1234 O O . GLY A 1 160 ? 15.112 -3.385 -9.903 1.00 92.56 160 GLY A O 1
ATOM 1235 N N . TYR A 1 161 ? 13.972 -1.587 -9.200 1.00 93.06 161 TYR A N 1
ATOM 1236 C CA . TYR A 1 161 ? 12.928 -1.747 -10.204 1.00 93.06 161 TYR A CA 1
ATOM 1237 C C . TYR A 1 161 ? 13.433 -1.392 -11.595 1.00 93.06 161 TYR A C 1
ATOM 1239 O O . TYR A 1 161 ? 13.793 -0.264 -11.895 1.00 93.06 161 TYR A O 1
ATOM 1247 N N . GLU A 1 162 ? 13.420 -2.394 -12.459 1.00 88.44 162 GLU A N 1
ATOM 1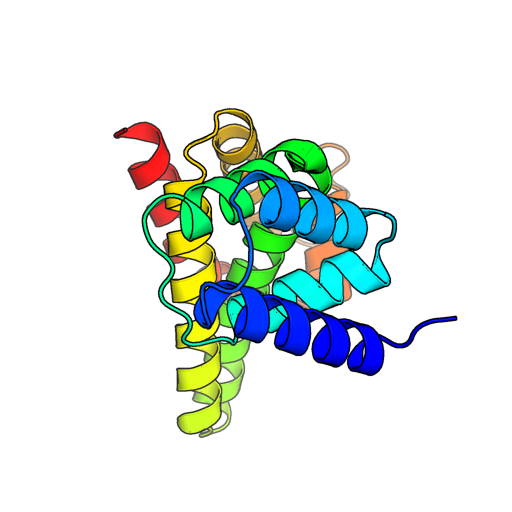248 C CA . GLU A 1 162 ? 13.551 -2.256 -13.908 1.00 88.44 162 GLU A CA 1
ATOM 1249 C C . GLU A 1 162 ? 12.188 -2.083 -14.604 1.00 88.44 162 GLU A C 1
ATOM 1251 O O . GLU A 1 162 ? 11.138 -2.323 -14.004 1.00 88.44 162 GLU A O 1
ATOM 1256 N N . GLY A 1 163 ? 12.206 -1.756 -15.904 1.00 84.50 163 GLY A N 1
ATOM 1257 C CA . GLY A 1 163 ? 11.002 -1.498 -16.704 1.00 84.50 163 GLY A CA 1
ATOM 1258 C C . GLY A 1 163 ? 9.913 -2.570 -16.579 1.00 84.50 163 GLY A C 1
ATOM 1259 O O . GLY A 1 163 ? 8.748 -2.220 -16.436 1.00 84.50 163 GLY A O 1
ATOM 1260 N N . ARG A 1 164 ? 10.266 -3.865 -16.520 1.00 89.00 164 ARG A N 1
ATOM 1261 C CA . ARG A 1 164 ? 9.274 -4.952 -16.365 1.00 89.00 164 ARG A CA 1
ATOM 1262 C C . ARG A 1 164 ? 8.454 -4.859 -15.070 1.00 89.00 164 ARG A C 1
ATOM 1264 O O . ARG A 1 164 ? 7.265 -5.158 -15.077 1.00 89.00 164 ARG A O 1
ATOM 1271 N N . HIS A 1 165 ? 9.069 -4.420 -13.970 1.00 92.88 165 HIS A N 1
ATOM 1272 C CA . HIS A 1 165 ? 8.400 -4.302 -12.673 1.00 92.88 165 HIS A CA 1
ATOM 1273 C C . HIS A 1 165 ? 7.370 -3.171 -12.705 1.00 92.88 165 HIS A C 1
ATOM 1275 O O . HIS A 1 165 ? 6.213 -3.348 -12.327 1.00 92.88 165 HIS A O 1
ATOM 1281 N N . LEU A 1 166 ? 7.776 -2.014 -13.235 1.00 94.25 166 LEU A N 1
ATOM 1282 C CA . LEU A 1 166 ? 6.890 -0.860 -13.346 1.00 94.25 166 LEU A CA 1
ATOM 1283 C C . LEU A 1 166 ? 5.793 -1.081 -14.393 1.00 94.25 166 LEU A C 1
ATOM 1285 O O . LEU A 1 166 ? 4.658 -0.680 -14.155 1.00 94.25 166 LEU A O 1
ATOM 1289 N N . GLN A 1 167 ? 6.077 -1.798 -15.484 1.00 93.56 167 GLN A N 1
ATOM 1290 C CA . GLN A 1 167 ? 5.071 -2.213 -16.468 1.00 93.56 167 GLN A CA 1
ATOM 1291 C C . GLN A 1 167 ? 3.989 -3.109 -15.861 1.00 93.56 167 GLN A C 1
ATOM 1293 O O . GLN A 1 167 ? 2.830 -2.992 -16.254 1.00 93.56 167 GLN A O 1
ATOM 1298 N N . ALA A 1 168 ? 4.332 -3.966 -14.895 1.00 95.12 168 ALA A N 1
ATOM 1299 C CA . ALA A 1 168 ? 3.348 -4.771 -14.177 1.00 95.12 168 ALA A CA 1
ATOM 1300 C C . ALA A 1 168 ? 2.516 -3.935 -13.194 1.00 95.12 168 ALA A C 1
ATOM 1302 O O . ALA A 1 168 ? 1.307 -4.117 -13.099 1.00 95.12 168 ALA A O 1
ATOM 1303 N N . ALA A 1 169 ? 3.129 -2.971 -12.501 1.00 96.31 169 ALA A N 1
ATOM 1304 C CA . ALA A 1 169 ? 2.422 -2.099 -11.562 1.00 96.31 169 ALA A CA 1
ATOM 1305 C C . ALA A 1 169 ? 1.515 -1.057 -12.247 1.00 96.31 169 ALA A C 1
ATOM 1307 O O . ALA A 1 169 ? 0.436 -0.731 -11.743 1.00 96.31 169 ALA A O 1
ATOM 1308 N N . LYS A 1 170 ? 1.941 -0.522 -13.395 1.00 96.69 170 LYS A N 1
ATOM 1309 C CA . LYS A 1 170 ? 1.313 0.616 -14.083 1.00 96.69 170 LYS A CA 1
ATOM 1310 C C . LYS A 1 170 ? -0.181 0.410 -14.386 1.00 96.69 170 LYS A C 1
ATOM 1312 O O . LYS A 1 170 ? -0.941 1.321 -14.062 1.00 96.69 170 LYS A O 1
ATOM 1317 N N . PRO A 1 171 ? -0.659 -0.747 -14.891 1.00 97.50 171 PRO A N 1
ATOM 1318 C CA . PRO A 1 171 ? -2.089 -0.991 -15.088 1.00 97.50 171 PRO A CA 1
ATOM 1319 C C . PRO A 1 171 ? -2.922 -0.896 -13.803 1.00 97.50 171 PRO A C 1
ATOM 1321 O O . PRO A 1 171 ? -4.035 -0.376 -13.840 1.00 97.50 171 PRO A O 1
ATOM 1324 N N . HIS A 1 172 ? -2.396 -1.348 -12.659 1.00 98.06 172 HIS A N 1
ATOM 1325 C CA . HIS A 1 172 ? -3.105 -1.259 -11.377 1.00 98.06 172 HIS A CA 1
ATOM 1326 C C . HIS A 1 172 ? -3.229 0.190 -10.904 1.00 98.06 172 HIS A C 1
ATOM 1328 O O . HIS A 1 172 ? -4.297 0.610 -10.457 1.00 98.06 172 HIS A O 1
ATOM 1334 N N . VAL A 1 173 ? -2.154 0.966 -11.049 1.00 97.38 173 VAL A N 1
ATOM 1335 C CA . VAL A 1 173 ? -2.123 2.386 -10.681 1.00 97.38 173 VAL A CA 1
ATOM 1336 C C . VAL A 1 173 ? -3.007 3.218 -11.625 1.00 97.38 173 VAL A C 1
ATOM 1338 O O . VAL A 1 173 ? -3.799 4.036 -11.161 1.00 97.38 173 VAL A O 1
ATOM 1341 N N . MET A 1 174 ? -2.955 2.968 -12.939 1.00 97.38 174 MET A N 1
ATOM 1342 C CA . MET A 1 174 ? -3.835 3.614 -13.924 1.00 97.38 174 MET A CA 1
ATOM 1343 C C . MET A 1 174 ? -5.308 3.273 -13.682 1.00 97.38 174 MET A C 1
ATOM 1345 O O . MET A 1 174 ? -6.144 4.171 -13.608 1.00 97.38 174 MET A O 1
ATOM 1349 N N . GLY A 1 175 ? -5.630 1.991 -13.488 1.00 97.00 175 GLY A N 1
ATOM 1350 C CA . GLY A 1 175 ? -7.000 1.556 -13.225 1.00 97.00 175 GLY A CA 1
ATOM 1351 C C . GLY A 1 175 ? -7.553 2.081 -11.895 1.00 97.00 175 GLY A C 1
ATOM 1352 O O . GLY A 1 175 ? -8.762 2.277 -11.765 1.00 97.00 175 GLY A O 1
ATOM 1353 N N . LEU A 1 176 ? -6.692 2.332 -10.902 1.00 96.94 176 LEU A N 1
ATOM 1354 C CA . LEU A 1 176 ? -7.069 3.054 -9.687 1.00 96.94 176 LEU A CA 1
ATOM 1355 C C . LEU A 1 176 ? -7.422 4.515 -10.005 1.00 96.94 176 LEU A C 1
ATOM 1357 O O . LEU A 1 176 ? -8.481 4.972 -9.579 1.00 96.94 176 LEU A O 1
ATOM 1361 N N . LEU A 1 177 ? -6.590 5.222 -10.779 1.00 96.94 177 LEU A N 1
ATOM 1362 C CA . LEU A 1 177 ? -6.834 6.620 -11.149 1.00 96.94 177 LEU A CA 1
ATOM 1363 C C . LEU A 1 177 ? -8.168 6.808 -11.876 1.00 96.94 177 LEU A C 1
ATOM 1365 O O . LEU A 1 177 ? -8.935 7.707 -11.539 1.00 96.94 177 LEU A O 1
ATOM 1369 N N . GLU A 1 178 ? -8.446 5.958 -12.864 1.00 95.81 178 GLU A N 1
ATOM 1370 C CA . GLU A 1 178 ? -9.697 5.993 -13.627 1.00 95.81 178 GLU A CA 1
ATOM 1371 C C . GLU A 1 178 ? -10.906 5.863 -12.701 1.00 95.81 178 GLU A C 1
ATOM 1373 O O . GLU A 1 178 ? -11.838 6.660 -12.770 1.00 95.81 178 GLU A O 1
ATOM 1378 N N . LYS A 1 179 ? -10.858 4.903 -11.773 1.00 93.94 179 LYS A N 1
ATOM 1379 C CA . LYS A 1 179 ? -11.948 4.659 -10.825 1.00 93.94 179 LYS A CA 1
ATOM 1380 C C . LYS A 1 179 ? -12.132 5.809 -9.843 1.00 93.94 179 LYS A C 1
ATOM 1382 O O . LYS A 1 179 ? -13.273 6.148 -9.561 1.00 93.94 179 LYS A O 1
ATOM 1387 N N . LEU A 1 180 ? -11.048 6.416 -9.360 1.00 93.75 180 LEU A N 1
ATOM 1388 C CA . LEU A 1 180 ? -11.123 7.582 -8.475 1.00 93.75 180 LEU A CA 1
ATOM 1389 C C . LEU A 1 180 ? -11.700 8.817 -9.185 1.00 93.75 180 LEU A C 1
ATOM 1391 O O . LEU A 1 180 ? -12.384 9.611 -8.557 1.00 93.75 180 LEU A O 1
ATOM 1395 N N . LYS A 1 181 ? -11.464 8.981 -10.493 1.00 92.50 181 LYS A N 1
ATOM 1396 C CA . LYS A 1 181 ? -12.008 10.104 -11.283 1.00 92.50 181 LYS A CA 1
ATOM 1397 C C . LYS A 1 181 ? -13.471 9.932 -11.705 1.00 92.50 181 LYS A C 1
ATOM 1399 O O . LYS A 1 181 ? -14.073 10.890 -12.181 1.00 92.50 181 LYS A O 1
ATOM 1404 N N . MET A 1 182 ? -14.017 8.722 -11.602 1.00 87.94 182 MET A N 1
ATOM 1405 C CA . MET A 1 182 ? -15.399 8.403 -11.984 1.00 87.94 182 MET A CA 1
ATOM 1406 C C . MET A 1 182 ? -16.403 8.501 -10.824 1.00 87.94 182 MET A C 1
ATOM 1408 O O . MET A 1 182 ? -17.599 8.331 -11.065 1.00 87.94 182 MET A O 1
ATOM 1412 N N . GLN A 1 183 ? -15.927 8.709 -9.595 1.00 71.75 183 GLN A N 1
ATOM 1413 C CA . GLN A 1 183 ? -16.745 8.839 -8.383 1.00 71.75 183 GLN A CA 1
ATOM 1414 C C . GLN A 1 183 ? -17.088 10.302 -8.101 1.00 71.75 183 GLN A C 1
ATOM 1416 O O . GLN A 1 183 ? -18.193 10.525 -7.557 1.00 71.75 183 GLN A O 1
#

Sequence (183 aa):
MQSIQQAISESMRLIASIEAGTMSKAEITSQVSQLFSNEVSARGFMAALGTSDVVLSGEANEGLLEGLRQHQEVAYDLLVKNIIMSASAAVNHAENGQPEQQAESDHVTSRCVEIAKQLNDPSLIAKVEEVLAAIHHFEEDPKTKHDTHAIWFNFFERWGYEGRHLQAAKPHVMGLLEKLKMQ

Secondary structure (DSSP, 8-state):
---HHHHHHHHHHHHHHHHTT-S-HHHHHHHHHHHTTSHHHHHHHHHHHHH------HHHHHHHHHHHHTTHHHHHHHHHHHHHHHHHHHHHHHHTT-HHHHHHHHHHHHHHHHHHHHH--HHHHHHHHHHHHHHHHHHH-TTS--GGGHHHHHHHHHTT--HHHHHHHHHHHHHHHHHHHT-